Protein AF-A0A1D6J6I3-F1 (afdb_monomer_lite)

Sequence (99 aa):
MARVAGYAVGVAEVTAHISDLRNSLGRRGVKDEGLVVAAELGPEGLTVGNVIAGDHLSLAYDRTPEEILGIVYGTGNPAQHGGFFPQGADGRIARGLLA

pLDDT: mean 89.63, std 8.89, range [60.72, 97.75]

Organism: Zea mays (NCBI:txid4577)

Radius of gyration: 15.76 Å; chains: 1; bounding box: 36×29×40 Å

Secondary structure (DSSP, 8-state):
--B-TTSSSBHHHHHHHHHHHHHHHH-SS-----SB--GGGSGGGT-SB-SS-B-TT-PBPP--HHHHHHHHTTSS-TTS-BTTBTT---SHHHHHH--

Structure (mmCIF, N/CA/C/O backbone):
data_AF-A0A1D6J6I3-F1
#
_entry.id   AF-A0A1D6J6I3-F1
#
loop_
_atom_site.group_PDB
_atom_site.id
_atom_site.type_symbol
_atom_site.label_atom_id
_atom_site.label_alt_id
_atom_site.label_comp_id
_atom_site.label_asym_id
_atom_site.label_entity_id
_atom_site.label_seq_id
_atom_site.pdbx_PDB_ins_code
_atom_site.Cartn_x
_atom_site.Cartn_y
_atom_site.Cartn_z
_atom_site.occupancy
_atom_site.B_iso_or_equiv
_atom_site.auth_seq_id
_atom_site.auth_comp_id
_atom_site.auth_asym_id
_atom_site.auth_atom_id
_atom_site.pdbx_PDB_model_num
ATOM 1 N N . MET A 1 1 ? 6.648 -11.867 -20.788 1.00 71.19 1 MET A N 1
ATOM 2 C CA . MET A 1 1 ? 6.229 -11.368 -19.459 1.00 71.19 1 MET A CA 1
ATOM 3 C C . MET A 1 1 ? 5.308 -12.383 -18.802 1.00 71.19 1 MET A C 1
ATOM 5 O O . MET A 1 1 ? 4.570 -13.048 -19.522 1.00 71.19 1 MET A O 1
ATOM 9 N N . ALA A 1 2 ? 5.378 -12.533 -17.477 1.00 91.25 2 ALA A N 1
ATOM 10 C CA . ALA A 1 2 ? 4.549 -13.486 -16.738 1.00 91.25 2 ALA A CA 1
ATOM 11 C C . ALA A 1 2 ? 3.059 -13.101 -16.795 1.00 91.25 2 ALA A C 1
ATOM 13 O O . ALA A 1 2 ? 2.713 -11.918 -16.737 1.00 91.25 2 ALA A O 1
ATOM 14 N N . ARG A 1 3 ? 2.183 -14.105 -16.898 1.00 94.19 3 ARG A N 1
ATOM 15 C CA . ARG A 1 3 ? 0.719 -13.960 -16.871 1.00 94.19 3 ARG A CA 1
ATOM 16 C C . ARG A 1 3 ? 0.149 -14.585 -15.605 1.00 94.19 3 ARG A C 1
ATOM 18 O O . ARG A 1 3 ? 0.748 -15.508 -15.055 1.00 94.19 3 ARG A O 1
ATOM 25 N N . VAL A 1 4 ? -1.012 -14.104 -15.174 1.00 93.94 4 VAL A N 1
ATOM 26 C CA . VAL A 1 4 ? -1.750 -14.727 -14.071 1.00 93.94 4 VAL A CA 1
ATOM 27 C C . VAL A 1 4 ? -2.417 -16.002 -14.591 1.00 93.94 4 VAL A C 1
ATOM 29 O O . VAL A 1 4 ? -3.150 -15.969 -15.579 1.00 93.94 4 VAL A O 1
ATOM 32 N N . ALA A 1 5 ? -2.143 -17.140 -13.952 1.00 94.44 5 ALA A N 1
ATOM 33 C CA . ALA A 1 5 ? -2.673 -18.433 -14.380 1.00 94.44 5 ALA A CA 1
ATOM 34 C C . ALA A 1 5 ? -4.211 -18.413 -14.423 1.00 94.44 5 ALA A C 1
ATOM 36 O O . ALA A 1 5 ? -4.857 -18.083 -13.433 1.00 94.44 5 ALA A O 1
ATOM 37 N N . GLY A 1 6 ? -4.789 -18.758 -15.577 1.00 94.50 6 GLY A N 1
ATOM 38 C CA . GLY A 1 6 ? -6.242 -18.760 -15.783 1.00 94.50 6 GLY A CA 1
ATOM 39 C C . GLY A 1 6 ? -6.861 -17.403 -16.137 1.00 94.50 6 GLY A C 1
ATOM 40 O O . GLY A 1 6 ? -8.070 -17.348 -16.340 1.00 94.50 6 GLY A O 1
ATOM 41 N N . TYR A 1 7 ? -6.07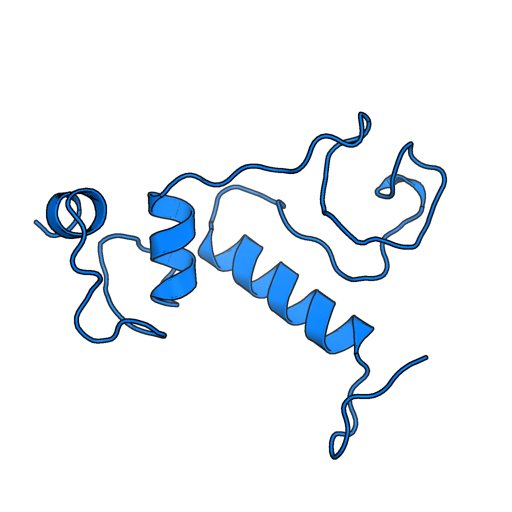0 -16.331 -16.268 1.00 93.00 7 TYR A N 1
ATO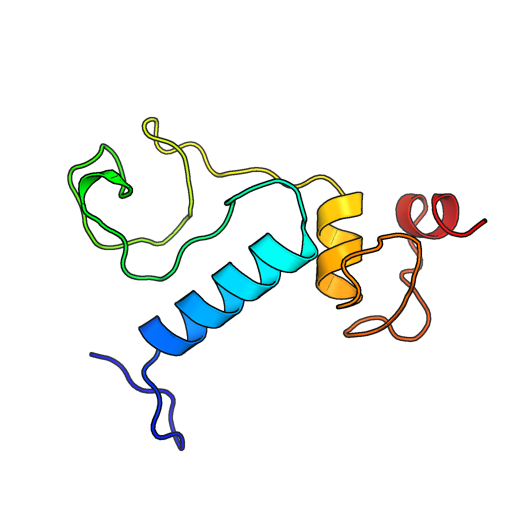M 42 C CA . TYR A 1 7 ? -6.568 -15.002 -16.629 1.00 93.00 7 TYR A CA 1
ATOM 43 C C . TYR A 1 7 ? -5.843 -14.420 -17.848 1.00 93.00 7 TYR A C 1
ATOM 45 O O . TYR A 1 7 ? -4.682 -14.718 -18.130 1.00 93.00 7 TYR A O 1
ATOM 53 N N . ALA A 1 8 ? -6.534 -13.537 -18.573 1.00 93.44 8 ALA A N 1
ATOM 54 C CA . ALA A 1 8 ? -5.990 -12.856 -19.748 1.00 93.44 8 ALA A CA 1
ATOM 55 C C . ALA A 1 8 ? -5.082 -11.652 -19.412 1.00 93.44 8 ALA A C 1
ATOM 57 O O . ALA A 1 8 ? -4.656 -10.963 -20.336 1.00 93.44 8 ALA A O 1
ATOM 58 N N . VAL A 1 9 ? -4.753 -11.436 -18.133 1.00 94.75 9 VAL A N 1
ATOM 59 C CA . VAL A 1 9 ? -3.995 -10.278 -17.621 1.00 94.75 9 VAL A CA 1
ATOM 60 C C . VAL A 1 9 ? -2.544 -10.625 -17.271 1.00 94.75 9 VAL A C 1
ATOM 62 O O . VAL A 1 9 ? -2.206 -11.768 -16.928 1.00 94.75 9 VAL A O 1
ATOM 65 N N . GLY A 1 10 ? -1.665 -9.628 -17.366 1.00 95.38 10 GLY A N 1
ATOM 66 C CA . GLY A 1 10 ? -0.259 -9.751 -16.977 1.00 95.38 10 GLY A CA 1
ATOM 67 C C . GLY A 1 10 ? -0.057 -9.677 -15.461 1.00 95.38 10 GLY A C 1
ATOM 68 O O . GLY A 1 10 ? -0.809 -9.009 -14.760 1.00 95.38 10 GLY A O 1
ATOM 69 N N . VAL A 1 11 ? 1.001 -10.306 -14.935 1.00 94.00 11 VAL A N 1
ATOM 70 C CA . VAL A 1 11 ? 1.360 -10.147 -13.509 1.00 94.00 11 VAL A CA 1
ATOM 71 C C . VAL A 1 11 ? 1.711 -8.687 -13.204 1.00 94.00 11 VAL A C 1
ATOM 73 O O . VAL A 1 11 ? 1.191 -8.127 -12.249 1.00 94.00 11 VAL A O 1
ATOM 76 N N . ALA A 1 12 ? 2.530 -8.050 -14.049 1.00 92.12 12 ALA A N 1
ATOM 77 C CA . ALA A 1 12 ? 2.920 -6.648 -13.872 1.00 92.12 12 ALA A CA 1
ATOM 78 C C . ALA A 1 12 ? 1.722 -5.683 -13.922 1.00 92.12 12 ALA A C 1
ATOM 80 O O . ALA A 1 12 ? 1.687 -4.719 -13.166 1.00 92.12 12 ALA A O 1
ATOM 81 N N . GLU A 1 13 ? 0.733 -5.978 -14.769 1.00 94.06 13 GLU A N 1
ATOM 82 C CA . GLU A 1 13 ? -0.516 -5.219 -14.892 1.00 94.06 13 GLU A CA 1
ATOM 83 C C . GLU A 1 13 ? -1.351 -5.313 -13.610 1.00 94.06 13 GLU A C 1
ATOM 85 O O . GLU A 1 13 ? -1.724 -4.295 -13.033 1.00 94.06 13 GLU A O 1
ATOM 90 N N . VAL A 1 14 ? -1.576 -6.529 -13.104 1.00 95.06 14 VAL A N 1
ATOM 91 C CA . VAL A 1 14 ? -2.314 -6.725 -11.849 1.00 95.06 14 VAL A CA 1
ATOM 92 C C . VAL A 1 14 ? -1.592 -6.067 -10.674 1.00 95.06 14 VAL A C 1
ATOM 94 O O . VAL A 1 14 ? -2.236 -5.416 -9.854 1.00 95.06 14 VAL A O 1
ATOM 97 N N . THR A 1 15 ? -0.263 -6.185 -10.593 1.00 94.38 15 THR A N 1
ATOM 98 C CA . THR A 1 15 ? 0.510 -5.514 -9.540 1.00 94.38 15 THR A CA 1
ATOM 99 C C . THR A 1 15 ? 0.379 -3.995 -9.627 1.00 94.38 15 THR A C 1
ATOM 101 O O . THR A 1 15 ? 0.153 -3.369 -8.598 1.00 94.38 15 THR A O 1
ATOM 104 N N . ALA A 1 16 ? 0.456 -3.408 -10.827 1.00 93.62 16 ALA A N 1
ATOM 105 C CA . ALA A 1 16 ? 0.274 -1.968 -11.011 1.00 93.62 16 ALA A CA 1
ATOM 106 C C . ALA A 1 16 ? -1.113 -1.507 -10.534 1.00 93.62 16 ALA A C 1
ATOM 108 O O . ALA A 1 16 ? -1.204 -0.580 -9.736 1.00 93.62 16 ALA A O 1
ATOM 109 N N . HIS A 1 17 ? -2.181 -2.219 -10.906 1.00 95.56 17 HIS A N 1
ATOM 110 C CA . HIS A 1 17 ? -3.536 -1.887 -10.454 1.00 95.56 17 HIS A CA 1
ATOM 111 C C . HIS A 1 17 ? -3.720 -1.983 -8.935 1.00 95.56 17 HIS A C 1
ATOM 113 O O . HIS A 1 17 ? -4.426 -1.163 -8.347 1.00 95.56 17 HIS A O 1
ATOM 119 N N . ILE A 1 18 ? -3.086 -2.960 -8.279 1.00 95.06 18 ILE A N 1
ATOM 120 C CA . ILE A 1 18 ? -3.107 -3.060 -6.813 1.00 95.06 18 ILE A CA 1
ATOM 121 C C . ILE A 1 18 ? -2.367 -1.873 -6.183 1.00 95.06 18 ILE A C 1
ATOM 123 O O . ILE A 1 18 ? -2.866 -1.298 -5.214 1.00 95.06 18 ILE A O 1
ATOM 127 N N . SER A 1 19 ? -1.209 -1.492 -6.728 1.00 94.81 19 SER A N 1
ATOM 128 C CA . SER A 1 19 ? -0.439 -0.333 -6.265 1.00 94.81 19 SER A CA 1
ATOM 129 C C . SER A 1 19 ? -1.230 0.970 -6.425 1.00 94.81 19 SER A C 1
ATOM 131 O O . SER A 1 19 ? -1.357 1.730 -5.465 1.00 94.81 19 SER A O 1
ATOM 133 N N . ASP A 1 20 ? -1.869 1.187 -7.577 1.00 95.94 20 ASP A N 1
ATOM 134 C CA . ASP A 1 20 ? -2.730 2.350 -7.829 1.00 95.94 20 ASP A CA 1
ATOM 135 C C . ASP A 1 20 ? -3.909 2.415 -6.853 1.00 95.94 20 ASP A C 1
ATOM 137 O O . ASP A 1 20 ? -4.195 3.467 -6.270 1.00 95.94 20 ASP A O 1
ATOM 141 N N . LEU A 1 21 ? -4.573 1.278 -6.621 1.00 97.31 21 LEU A N 1
ATOM 142 C CA . LEU A 1 21 ? -5.669 1.185 -5.662 1.00 97.31 21 LEU A CA 1
ATOM 143 C C . LEU A 1 21 ? -5.196 1.538 -4.246 1.00 97.31 21 LEU A C 1
ATOM 145 O O . LEU A 1 21 ? -5.858 2.304 -3.544 1.00 97.31 21 LEU A O 1
ATOM 149 N N . ARG A 1 22 ? -4.041 1.016 -3.824 1.00 97.00 22 ARG A N 1
ATOM 150 C CA . ARG A 1 22 ? -3.486 1.255 -2.487 1.00 97.00 22 ARG A CA 1
ATOM 151 C C . ARG A 1 22 ? -3.056 2.713 -2.293 1.00 97.00 22 ARG A C 1
ATOM 153 O O . ARG A 1 22 ? -3.303 3.277 -1.226 1.00 97.00 22 ARG A O 1
ATOM 160 N N . ASN A 1 23 ? -2.501 3.349 -3.322 1.00 96.50 23 ASN A N 1
ATOM 161 C CA . ASN A 1 23 ? -2.204 4.783 -3.324 1.00 96.50 23 ASN A CA 1
ATOM 162 C C . ASN A 1 23 ? -3.488 5.628 -3.230 1.00 96.50 23 ASN A C 1
ATOM 164 O O . ASN A 1 23 ? -3.572 6.549 -2.415 1.00 96.50 23 ASN A O 1
ATOM 168 N N . SER A 1 24 ? -4.521 5.270 -4.000 1.00 97.38 24 SER A N 1
ATOM 169 C CA . SER A 1 24 ? -5.822 5.951 -3.986 1.00 97.38 24 SER A CA 1
ATOM 170 C C . SER A 1 24 ? -6.504 5.880 -2.614 1.00 97.38 24 SER A C 1
ATOM 172 O O . SER A 1 24 ? -6.924 6.902 -2.068 1.00 97.38 24 SER A O 1
ATOM 174 N N . LEU A 1 25 ? -6.546 4.689 -2.010 1.00 97.69 25 LEU A N 1
ATOM 175 C CA . LEU A 1 25 ? -7.146 4.472 -0.691 1.00 97.69 25 LEU A CA 1
ATOM 176 C C . LEU A 1 25 ? -6.302 5.057 0.450 1.00 97.69 25 LEU A C 1
ATOM 178 O O . LEU A 1 25 ? -6.859 5.502 1.448 1.00 97.69 25 LEU A O 1
ATOM 182 N N . GLY A 1 26 ? -4.974 5.100 0.311 1.00 94.62 26 GLY A N 1
ATOM 183 C CA . GLY A 1 26 ? -4.088 5.736 1.291 1.00 94.62 26 GLY A CA 1
ATOM 184 C C . GLY A 1 26 ? -4.199 7.267 1.317 1.00 94.62 26 GLY A C 1
ATOM 185 O O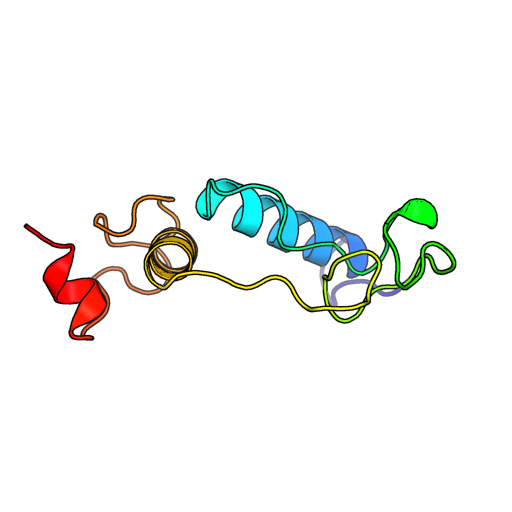 . GLY A 1 26 ? -3.932 7.880 2.347 1.00 94.62 26 GLY A O 1
ATOM 186 N N . ARG A 1 27 ? -4.618 7.898 0.205 1.00 92.50 27 ARG A N 1
ATOM 187 C CA . ARG A 1 27 ? -4.878 9.353 0.068 1.00 92.50 27 ARG A CA 1
ATOM 188 C C . ARG A 1 27 ? -3.699 10.266 0.447 1.00 92.50 27 ARG A C 1
ATOM 190 O O . ARG A 1 27 ? -3.896 11.442 0.753 1.00 92.50 27 ARG A O 1
ATOM 197 N N . ARG A 1 28 ? -2.474 9.738 0.436 1.00 91.62 28 ARG A N 1
ATOM 198 C CA . ARG A 1 28 ? -1.248 10.384 0.950 1.00 91.62 28 ARG A CA 1
ATOM 199 C C . ARG A 1 28 ? -0.091 10.306 -0.052 1.00 91.62 28 ARG A C 1
ATOM 201 O O . ARG A 1 28 ? 1.071 10.220 0.331 1.00 91.62 28 ARG A O 1
ATOM 208 N N . GLY A 1 29 ? -0.432 10.375 -1.338 1.00 89.94 29 GLY A N 1
ATOM 209 C CA . GLY A 1 29 ? 0.519 10.334 -2.447 1.00 89.94 29 GLY A CA 1
ATOM 210 C C . GLY A 1 29 ? 0.810 8.921 -2.950 1.00 89.94 29 GLY A C 1
ATOM 211 O O . GLY A 1 29 ? 0.082 7.975 -2.649 1.00 89.94 29 GLY A O 1
ATOM 212 N N . VAL A 1 30 ? 1.868 8.811 -3.754 1.00 89.69 30 VAL A N 1
ATOM 213 C CA . VAL A 1 30 ? 2.354 7.549 -4.321 1.00 89.69 30 VAL A CA 1
ATOM 214 C C . VAL A 1 30 ? 3.367 6.952 -3.354 1.00 89.69 30 VAL A C 1
ATOM 216 O O . VAL A 1 30 ? 4.387 7.567 -3.065 1.00 89.69 30 VAL A O 1
ATOM 219 N N . LYS A 1 31 ? 3.049 5.774 -2.826 1.00 91.44 31 LYS A N 1
ATOM 220 C CA . LYS A 1 31 ? 3.893 5.003 -1.900 1.00 91.44 31 LYS A CA 1
ATOM 221 C C . LYS A 1 31 ? 4.046 3.547 -2.338 1.00 91.44 31 LYS A C 1
ATOM 223 O O . LYS A 1 31 ? 4.701 2.760 -1.665 1.00 91.44 31 LYS A O 1
ATOM 228 N N . ASP A 1 32 ? 3.408 3.192 -3.449 1.00 91.12 32 ASP A N 1
ATOM 229 C CA . ASP A 1 32 ? 3.506 1.898 -4.103 1.00 91.12 32 ASP A CA 1
ATOM 230 C C . ASP A 1 32 ? 3.660 2.061 -5.586 1.00 91.12 32 ASP A C 1
ATOM 232 O O . ASP A 1 32 ? 3.098 2.971 -6.194 1.00 91.12 32 ASP A O 1
ATOM 236 N N . GLU A 1 33 ? 4.326 1.079 -6.156 1.00 89.25 33 GLU A N 1
ATOM 237 C CA . GLU A 1 33 ? 4.667 1.041 -7.557 1.00 89.25 33 GLU A CA 1
ATOM 238 C C . GLU A 1 33 ? 4.423 -0.371 -8.088 1.00 89.25 33 GLU A C 1
ATOM 240 O O . GLU A 1 33 ? 4.330 -1.341 -7.327 1.00 89.25 33 GLU A O 1
ATOM 245 N N . GLY A 1 34 ? 4.251 -0.492 -9.401 1.00 89.19 34 GLY A N 1
ATOM 246 C CA . GLY A 1 34 ? 4.186 -1.791 -10.061 1.00 89.19 34 GLY A CA 1
ATOM 247 C C . GLY A 1 34 ? 5.555 -2.480 -10.099 1.00 89.19 34 GLY A C 1
ATOM 248 O O . GLY A 1 34 ? 6.570 -1.915 -9.705 1.00 89.19 34 GLY A O 1
ATOM 249 N N . LEU A 1 35 ? 5.603 -3.694 -10.657 1.00 89.62 35 LEU A N 1
ATOM 250 C CA . LEU A 1 35 ? 6.871 -4.412 -10.890 1.00 89.62 35 LEU A CA 1
ATOM 251 C C . LEU A 1 35 ? 7.781 -3.720 -11.912 1.00 89.62 35 LEU A C 1
ATOM 253 O O . LEU A 1 35 ? 8.970 -4.027 -11.992 1.00 89.62 35 LEU A O 1
ATOM 257 N N . VAL A 1 36 ? 7.197 -2.851 -12.737 1.00 86.12 36 VAL A N 1
ATOM 258 C CA . VAL A 1 36 ? 7.885 -2.096 -13.777 1.00 86.12 36 VAL A CA 1
ATOM 259 C C . VAL A 1 36 ? 7.569 -0.624 -13.576 1.00 86.12 36 VAL A C 1
ATOM 261 O O . VAL A 1 36 ? 6.397 -0.253 -13.505 1.00 86.12 36 VAL A O 1
ATOM 264 N N . VAL A 1 37 ? 8.611 0.193 -13.501 1.00 80.94 37 VAL A N 1
ATOM 265 C CA . VAL A 1 37 ? 8.540 1.648 -13.343 1.00 80.94 37 VAL A CA 1
ATOM 266 C C . VAL A 1 37 ? 9.366 2.330 -14.432 1.00 80.94 37 VAL A C 1
ATOM 268 O O . VAL A 1 37 ? 10.187 1.692 -15.099 1.00 80.94 37 VAL A O 1
ATOM 271 N N . ALA A 1 38 ? 9.142 3.629 -14.643 1.00 77.94 38 ALA A N 1
ATOM 272 C CA . ALA A 1 38 ? 10.054 4.426 -15.459 1.00 77.94 38 ALA A CA 1
ATOM 273 C C . ALA A 1 38 ? 11.458 4.382 -14.835 1.00 77.94 38 ALA A C 1
ATOM 275 O O . ALA A 1 38 ? 11.578 4.381 -13.614 1.00 77.94 38 ALA A O 1
ATOM 276 N N . ALA A 1 39 ? 12.513 4.341 -15.655 1.00 76.19 39 ALA A N 1
ATOM 277 C CA . ALA A 1 39 ? 13.883 4.181 -15.155 1.00 76.19 39 ALA A CA 1
ATOM 278 C C . ALA A 1 39 ? 14.261 5.261 -14.125 1.00 76.19 39 ALA A C 1
ATOM 280 O O . ALA A 1 39 ? 14.869 4.949 -13.109 1.00 76.19 39 ALA A O 1
ATOM 281 N N . GLU A 1 40 ? 13.812 6.498 -14.349 1.00 73.94 40 GLU A N 1
ATOM 282 C CA . GLU A 1 40 ? 13.964 7.643 -13.439 1.00 73.94 40 GLU A CA 1
ATOM 283 C C . GLU A 1 40 ? 13.293 7.483 -12.064 1.00 73.94 40 GLU A C 1
ATOM 285 O O . GLU A 1 40 ? 13.679 8.164 -11.115 1.00 73.94 40 GLU A O 1
ATOM 290 N N . LEU A 1 41 ? 12.304 6.592 -11.955 1.00 70.44 41 LEU A N 1
ATOM 291 C CA . LEU A 1 41 ? 11.591 6.269 -10.717 1.00 70.44 41 LEU A CA 1
ATOM 292 C C . LEU A 1 41 ? 12.088 4.973 -10.070 1.00 70.44 41 LEU A C 1
ATOM 294 O O . LEU A 1 41 ? 11.728 4.679 -8.939 1.00 70.44 41 LEU A O 1
ATOM 298 N N . GLY A 1 42 ? 12.894 4.176 -10.772 1.00 68.81 42 GLY A N 1
ATOM 299 C CA . GLY A 1 42 ? 13.456 2.968 -10.185 1.00 68.81 42 GLY A CA 1
ATOM 300 C C . GLY A 1 42 ? 14.640 3.246 -9.262 1.00 68.81 42 GLY A C 1
ATOM 301 O O . GLY A 1 42 ? 15.099 4.387 -9.151 1.00 68.81 42 GLY A O 1
ATOM 302 N N . PRO A 1 43 ? 15.183 2.193 -8.623 1.00 66.25 43 PRO A N 1
ATOM 303 C CA . 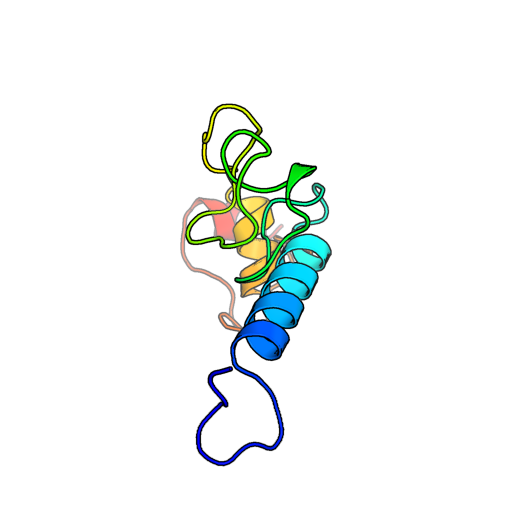PRO A 1 43 ? 16.317 2.315 -7.717 1.00 66.25 43 PRO A CA 1
ATOM 304 C C . PRO A 1 43 ? 17.470 3.081 -8.370 1.00 66.25 43 PRO A C 1
ATOM 306 O O . PRO A 1 43 ? 17.902 2.746 -9.481 1.00 66.25 43 PRO A O 1
ATOM 309 N N . GLU A 1 44 ? 17.908 4.138 -7.685 1.00 69.44 44 GLU A N 1
ATOM 310 C CA . GLU A 1 44 ? 18.975 5.059 -8.106 1.00 69.44 44 GLU A CA 1
ATOM 311 C C . GLU A 1 44 ? 18.714 5.797 -9.439 1.00 69.44 44 GLU A C 1
ATOM 313 O O . GLU A 1 44 ? 19.605 6.461 -9.963 1.00 69.44 44 GLU A O 1
ATOM 318 N N . GLY A 1 45 ? 17.503 5.715 -10.005 1.00 71.25 45 GLY A N 1
ATOM 319 C CA . GLY A 1 45 ? 17.174 6.277 -11.320 1.00 71.25 45 GLY A CA 1
ATOM 320 C C . GLY A 1 45 ? 17.772 5.495 -12.500 1.00 71.25 45 GLY A C 1
ATOM 321 O O . GLY A 1 45 ? 17.874 6.023 -13.609 1.00 71.25 45 GLY A O 1
ATOM 322 N N . LEU A 1 46 ? 18.217 4.255 -12.263 1.00 71.88 46 LEU A N 1
ATOM 323 C CA . LEU A 1 46 ? 19.005 3.465 -13.218 1.00 71.88 46 LEU A CA 1
ATOM 324 C C . LEU A 1 46 ? 18.303 2.191 -13.699 1.00 71.88 46 LEU A C 1
ATOM 326 O O . LEU A 1 46 ? 18.776 1.544 -14.637 1.00 71.88 46 LEU A O 1
ATOM 330 N N . THR A 1 47 ? 17.184 1.811 -13.079 1.00 74.06 47 THR A N 1
ATOM 331 C CA . THR A 1 47 ? 16.576 0.488 -13.279 1.00 74.06 47 THR A CA 1
ATOM 332 C C . THR A 1 47 ? 15.078 0.595 -13.531 1.00 74.06 47 THR A C 1
ATOM 334 O O . THR A 1 47 ? 14.409 1.438 -12.961 1.00 74.06 47 THR A O 1
ATOM 337 N N . VAL A 1 48 ? 14.524 -0.281 -14.370 1.00 79.31 48 VAL A N 1
ATOM 338 C CA . VAL A 1 48 ? 13.073 -0.317 -14.661 1.00 79.31 48 VAL A CA 1
ATOM 339 C C . VAL A 1 48 ? 12.310 -1.351 -13.832 1.00 79.31 48 VAL A C 1
ATOM 341 O O . VAL A 1 48 ? 11.085 -1.356 -13.834 1.00 79.31 48 VAL A O 1
ATOM 344 N N . GLY A 1 49 ? 13.018 -2.269 -13.169 1.00 78.81 49 GLY A N 1
ATOM 345 C CA . GLY A 1 49 ? 12.425 -3.329 -12.357 1.00 78.81 49 GLY A CA 1
ATOM 346 C C . GLY A 1 49 ? 12.338 -2.919 -10.894 1.00 78.81 49 GLY A C 1
ATOM 347 O O . GLY A 1 49 ? 13.296 -2.363 -10.360 1.00 78.81 49 GLY A O 1
ATOM 348 N N . ASN A 1 50 ? 11.215 -3.237 -10.255 1.00 78.81 50 ASN A N 1
ATOM 349 C CA . ASN A 1 50 ? 10.975 -2.898 -8.862 1.00 78.81 50 ASN A CA 1
ATOM 350 C C . ASN A 1 50 ? 10.572 -4.121 -8.028 1.00 78.81 50 ASN A C 1
ATOM 352 O O . ASN A 1 50 ? 9.822 -4.989 -8.481 1.00 78.81 50 ASN A O 1
ATOM 356 N N . VAL A 1 51 ? 11.071 -4.169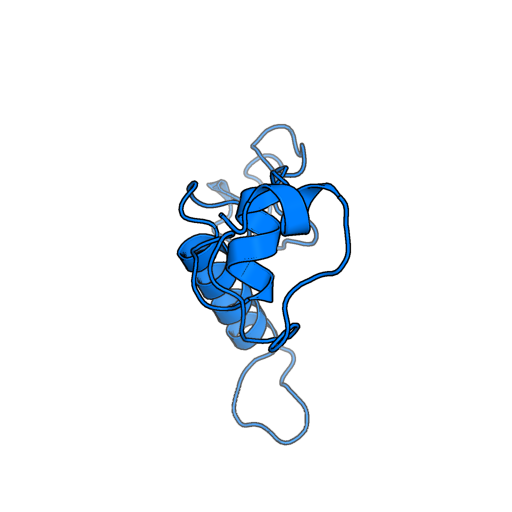 -6.796 1.00 79.88 51 VAL A N 1
ATOM 357 C CA . VAL A 1 51 ? 10.696 -5.165 -5.778 1.00 79.88 51 VAL A CA 1
ATOM 358 C C . VAL A 1 51 ? 10.115 -4.470 -4.547 1.00 79.88 51 VAL A C 1
ATOM 360 O O . VAL A 1 51 ? 9.164 -4.976 -3.954 1.00 79.88 51 VAL A O 1
ATOM 363 N N . ILE A 1 52 ? 10.661 -3.309 -4.178 1.00 82.06 52 ILE A N 1
ATOM 364 C CA . ILE A 1 52 ? 10.234 -2.496 -3.039 1.00 82.06 52 ILE A CA 1
ATOM 365 C C . ILE A 1 52 ? 10.161 -1.047 -3.514 1.00 82.06 52 ILE A C 1
ATOM 367 O O . ILE A 1 52 ? 11.184 -0.481 -3.885 1.00 82.06 52 ILE A O 1
ATOM 371 N N . ALA A 1 53 ? 8.968 -0.453 -3.449 1.00 84.00 53 ALA A N 1
ATOM 372 C CA . ALA A 1 53 ? 8.785 0.963 -3.742 1.00 84.00 53 ALA A CA 1
ATOM 373 C C . ALA A 1 53 ? 9.526 1.822 -2.711 1.00 84.00 53 ALA A C 1
ATOM 375 O O . ALA A 1 53 ? 9.355 1.639 -1.500 1.00 84.00 53 ALA A O 1
ATOM 376 N N . GLY A 1 54 ? 10.332 2.759 -3.196 1.00 83.56 54 GLY A N 1
ATOM 377 C CA . GLY A 1 54 ? 11.165 3.611 -2.364 1.00 83.56 54 GLY A CA 1
ATOM 378 C C . GLY A 1 54 ? 11.642 4.849 -3.106 1.00 83.56 54 GLY A C 1
ATOM 379 O O . GLY A 1 54 ? 11.444 4.982 -4.309 1.00 83.56 54 GLY A O 1
ATOM 380 N N . ASP A 1 55 ? 12.241 5.776 -2.369 1.00 80.94 55 ASP A N 1
ATOM 381 C CA . ASP A 1 55 ? 12.742 7.025 -2.933 1.00 80.94 55 ASP A CA 1
ATOM 382 C C . ASP A 1 55 ? 14.064 6.849 -3.708 1.00 80.94 55 ASP A C 1
ATOM 384 O O . ASP A 1 55 ? 14.617 5.755 -3.837 1.00 80.94 55 ASP A O 1
ATOM 388 N N . HIS A 1 56 ? 14.618 7.957 -4.207 1.00 76.81 56 HIS A N 1
ATOM 389 C CA . HIS A 1 56 ? 15.887 7.963 -4.944 1.00 76.81 56 HIS A CA 1
ATOM 390 C C . HIS A 1 56 ? 17.096 7.472 -4.124 1.00 76.81 56 HIS A C 1
ATOM 392 O O . HIS A 1 56 ? 18.140 7.179 -4.705 1.00 76.81 56 HIS A O 1
ATOM 398 N N . LEU A 1 57 ? 16.974 7.374 -2.795 1.00 80.38 57 LEU A N 1
ATOM 399 C CA . LEU A 1 57 ? 17.983 6.805 -1.898 1.00 80.38 57 LEU A CA 1
ATOM 400 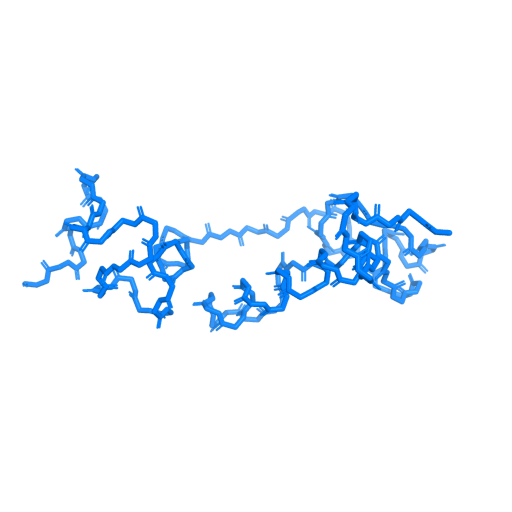C C . LEU A 1 57 ? 17.721 5.319 -1.602 1.00 80.38 57 LEU A C 1
ATOM 402 O O . LEU A 1 57 ? 18.402 4.732 -0.761 1.00 80.38 57 LEU A O 1
ATOM 406 N N . SER A 1 58 ? 16.757 4.701 -2.290 1.00 77.19 58 SER A N 1
ATOM 407 C CA . SER A 1 58 ? 16.285 3.333 -2.060 1.00 77.19 58 SER A CA 1
ATOM 408 C C . SER A 1 58 ? 15.707 3.108 -0.656 1.00 77.19 58 SER A C 1
ATOM 410 O O . SER A 1 58 ? 15.735 1.987 -0.139 1.00 77.19 58 SER A O 1
ATOM 412 N N . LEU A 1 59 ? 15.165 4.156 -0.022 1.00 84.50 59 LEU A N 1
ATOM 413 C CA . LEU A 1 59 ? 14.434 4.029 1.237 1.00 84.50 59 LEU A CA 1
ATOM 414 C C . LEU A 1 59 ? 12.963 3.731 0.962 1.00 84.50 59 LEU A C 1
ATOM 416 O O . LEU A 1 59 ? 12.285 4.481 0.263 1.00 84.50 59 LEU A O 1
ATOM 420 N N . ALA A 1 60 ? 12.466 2.634 1.534 1.00 87.25 60 ALA A N 1
ATOM 421 C CA . ALA A 1 60 ? 11.088 2.203 1.341 1.00 87.25 60 ALA A CA 1
ATOM 422 C C . ALA A 1 60 ? 10.087 3.223 1.904 1.00 87.25 60 ALA A C 1
ATOM 424 O O . ALA A 1 60 ? 10.258 3.719 3.022 1.00 87.25 60 ALA A O 1
ATOM 425 N N . TYR A 1 61 ? 9.011 3.483 1.159 1.00 89.81 61 TYR A N 1
ATOM 426 C CA . TYR A 1 61 ? 7.947 4.368 1.626 1.00 89.81 61 TYR A CA 1
ATOM 427 C C . TYR A 1 61 ? 7.197 3.767 2.819 1.00 89.81 61 TYR A C 1
ATOM 429 O O . TYR A 1 61 ? 6.786 2.604 2.811 1.00 89.81 61 TYR A O 1
ATOM 437 N N . ASP A 1 62 ? 6.978 4.584 3.846 1.00 92.62 62 ASP A N 1
ATOM 438 C CA . ASP A 1 62 ? 6.241 4.194 5.040 1.00 92.62 62 ASP A CA 1
ATOM 439 C C . ASP A 1 62 ? 4.728 4.385 4.870 1.00 92.62 62 ASP A C 1
ATOM 441 O O . ASP A 1 62 ? 4.242 5.054 3.956 1.00 92.62 62 ASP A O 1
ATOM 445 N N . ARG A 1 63 ? 3.945 3.812 5.783 1.00 94.94 63 ARG A N 1
ATOM 446 C CA . ARG A 1 63 ? 2.512 4.095 5.906 1.00 94.94 63 ARG A CA 1
ATOM 447 C C . ARG A 1 63 ? 2.129 4.248 7.357 1.00 94.94 63 ARG A C 1
ATOM 449 O O . ARG A 1 63 ? 2.531 3.438 8.192 1.00 94.94 63 ARG A O 1
ATOM 456 N N . THR A 1 64 ? 1.295 5.241 7.641 1.00 96.12 64 THR A N 1
ATOM 457 C CA . THR A 1 64 ? 0.691 5.354 8.963 1.00 96.12 64 THR A CA 1
ATOM 458 C C . THR A 1 64 ? -0.403 4.300 9.149 1.00 96.12 64 THR A C 1
ATOM 460 O O . THR A 1 64 ? -0.968 3.797 8.170 1.00 96.12 64 THR A O 1
ATOM 463 N N . PRO A 1 65 ? -0.745 3.954 10.401 1.00 96.25 65 PRO A N 1
ATOM 464 C CA . PRO A 1 65 ? -1.849 3.044 10.681 1.00 96.25 65 PRO A CA 1
ATOM 465 C C . PRO A 1 65 ? -3.175 3.459 10.026 1.00 96.25 65 PRO A C 1
ATOM 467 O O . PRO A 1 65 ? -3.916 2.599 9.567 1.00 96.25 65 PRO A O 1
ATOM 470 N N . GLU A 1 66 ? -3.465 4.756 9.930 1.00 95.62 66 GLU A N 1
ATOM 471 C CA . GLU A 1 66 ? -4.668 5.292 9.286 1.00 95.62 66 GLU A CA 1
ATOM 472 C C . GLU A 1 66 ? -4.683 5.021 7.779 1.00 95.62 66 GLU A C 1
ATOM 474 O O . GLU A 1 66 ? -5.708 4.609 7.237 1.00 95.62 66 GLU A O 1
ATOM 479 N N . GLU A 1 67 ? -3.546 5.200 7.099 1.00 97.31 67 GLU A N 1
ATOM 480 C CA . GLU A 1 67 ? -3.421 4.846 5.681 1.00 97.31 67 GLU A CA 1
ATOM 481 C C . GLU A 1 67 ? -3.700 3.352 5.493 1.00 97.31 67 GLU A C 1
ATOM 483 O O . GLU A 1 67 ? -4.511 2.970 4.648 1.00 97.31 67 GLU A O 1
ATOM 488 N N . ILE A 1 68 ? -3.080 2.507 6.326 1.00 96.75 68 ILE A N 1
ATOM 489 C CA . ILE A 1 68 ? -3.282 1.055 6.291 1.00 96.75 68 ILE A CA 1
ATOM 490 C C . ILE A 1 68 ? -4.750 0.700 6.526 1.00 96.75 68 ILE A C 1
ATOM 492 O O . ILE A 1 68 ? -5.291 -0.096 5.764 1.00 96.75 68 ILE A O 1
ATOM 496 N N . LEU A 1 69 ? -5.411 1.298 7.520 1.00 97.19 69 LEU A N 1
ATOM 497 C CA . LEU A 1 69 ? -6.825 1.051 7.811 1.00 97.19 69 LEU A CA 1
ATOM 498 C C . LEU A 1 69 ? -7.728 1.456 6.642 1.00 97.19 69 LEU A C 1
ATOM 500 O O . LEU A 1 69 ? -8.555 0.652 6.222 1.00 97.19 69 LEU A O 1
ATOM 504 N N . GLY A 1 70 ? -7.521 2.635 6.048 1.00 97.06 70 GLY A N 1
ATOM 505 C CA . GLY A 1 70 ? -8.264 3.061 4.858 1.00 97.06 70 GLY A CA 1
ATOM 506 C C . GLY A 1 70 ? -8.111 2.093 3.676 1.00 97.06 70 GLY A C 1
ATOM 507 O O . GLY A 1 70 ? -9.091 1.816 2.978 1.00 97.06 70 GLY A O 1
ATOM 508 N N . ILE A 1 71 ? -6.910 1.532 3.489 1.00 97.75 71 ILE A N 1
ATOM 509 C CA . ILE A 1 71 ? -6.607 0.524 2.462 1.00 97.75 71 ILE A CA 1
ATOM 510 C C . ILE A 1 71 ? -7.309 -0.803 2.762 1.00 97.75 71 ILE A C 1
ATOM 512 O O . ILE A 1 71 ? -8.030 -1.317 1.910 1.00 97.75 71 ILE A O 1
ATOM 516 N N . VAL A 1 72 ? -7.115 -1.378 3.954 1.00 97.00 72 VAL A N 1
ATOM 517 C CA . VAL A 1 72 ? -7.649 -2.717 4.267 1.00 97.00 72 VAL A CA 1
ATOM 518 C C . VAL A 1 72 ? -9.165 -2.718 4.462 1.00 97.00 72 VAL A C 1
ATOM 520 O O . VAL A 1 72 ? -9.809 -3.744 4.244 1.00 97.00 72 VAL A O 1
ATOM 523 N N . TYR A 1 73 ? -9.754 -1.575 4.820 1.00 97.38 73 TYR A N 1
ATOM 524 C CA . TYR A 1 73 ? -11.204 -1.389 4.817 1.00 97.38 73 TYR A CA 1
ATOM 525 C C . TYR A 1 73 ? -11.767 -1.149 3.414 1.00 97.38 73 TYR A C 1
ATOM 527 O O . TYR A 1 73 ? -12.969 -1.297 3.209 1.00 97.38 73 TYR A O 1
ATOM 535 N N . GLY A 1 74 ? -10.925 -0.812 2.433 1.00 97.31 74 GLY A N 1
ATOM 536 C CA . GLY A 1 74 ? -11.354 -0.551 1.058 1.00 97.31 74 GLY A CA 1
ATOM 537 C C . GLY A 1 74 ? -12.162 0.738 0.889 1.00 97.31 74 GLY A C 1
ATOM 538 O O . GLY A 1 74 ? -12.765 0.944 -0.160 1.00 97.31 74 GLY A O 1
ATOM 539 N N . THR A 1 75 ? -12.205 1.598 1.908 1.00 96.25 75 THR A N 1
ATOM 540 C CA . THR A 1 75 ? -13.027 2.820 1.930 1.00 96.25 75 THR A CA 1
ATOM 541 C C . THR A 1 75 ? -12.198 4.088 1.747 1.00 96.25 75 THR A C 1
ATOM 543 O O . THR A 1 75 ? -12.737 5.145 1.425 1.00 96.25 75 THR A O 1
ATOM 546 N N . GLY A 1 76 ? -10.887 4.008 1.993 1.00 96.44 76 GLY A N 1
ATOM 547 C CA . GLY A 1 76 ? -10.010 5.171 2.097 1.00 96.44 76 GLY A CA 1
ATOM 548 C C . GLY A 1 76 ? -10.297 6.055 3.316 1.00 96.44 76 GLY A C 1
ATOM 549 O O . GLY A 1 76 ? -9.720 7.134 3.439 1.00 96.44 76 GLY A O 1
ATOM 550 N N . ASN A 1 77 ? -11.179 5.608 4.217 1.00 96.00 77 ASN A N 1
ATOM 551 C CA . ASN A 1 77 ? -11.481 6.257 5.481 1.00 96.00 77 ASN A CA 1
ATOM 552 C C . ASN A 1 77 ? -11.169 5.284 6.632 1.00 96.00 77 ASN A C 1
ATOM 554 O O . ASN A 1 77 ? -11.868 4.281 6.789 1.00 96.00 77 ASN A O 1
ATOM 558 N N . PRO A 1 78 ? -10.162 5.571 7.473 1.00 95.75 78 PRO A N 1
ATOM 559 C CA . PRO A 1 78 ? -9.774 4.680 8.564 1.00 95.75 78 PRO A CA 1
ATOM 560 C C . PRO A 1 78 ? -10.849 4.505 9.649 1.00 95.75 78 PRO A C 1
ATOM 562 O O . PRO A 1 78 ? -10.742 3.581 10.447 1.00 95.75 78 PRO A O 1
ATOM 565 N N . ALA A 1 79 ? -11.872 5.363 9.685 1.00 95.75 79 ALA A N 1
ATOM 566 C CA . ALA A 1 79 ? -13.002 5.271 10.610 1.00 95.75 79 ALA A CA 1
ATOM 567 C C . ALA A 1 79 ? -14.211 4.512 10.027 1.00 95.75 79 ALA A C 1
ATOM 569 O O . ALA A 1 79 ? -15.229 4.363 10.696 1.00 95.75 79 ALA A O 1
ATOM 570 N N . GLN A 1 80 ? -14.137 4.046 8.776 1.00 96.69 80 GLN A N 1
ATOM 571 C CA . GLN A 1 80 ? -15.228 3.330 8.118 1.00 96.69 80 GLN A CA 1
ATOM 572 C C . GLN A 1 80 ? -14.773 1.923 7.742 1.00 96.69 80 GLN A C 1
ATOM 574 O O . GLN A 1 80 ? -14.057 1.740 6.757 1.00 96.69 80 GLN A O 1
ATOM 579 N N . HIS A 1 81 ? -15.207 0.938 8.529 1.00 95.62 81 HIS A N 1
ATOM 580 C CA . HIS A 1 81 ? -14.886 -0.469 8.312 1.00 95.62 81 HIS A CA 1
ATOM 581 C C . HIS A 1 81 ? -15.545 -1.044 7.046 1.00 95.62 81 HIS A C 1
ATOM 583 O O . HIS A 1 81 ? -16.555 -0.540 6.553 1.00 95.62 81 HIS A O 1
ATOM 589 N N . GLY A 1 82 ? -14.959 -2.117 6.514 1.00 95.88 82 GLY A N 1
ATOM 590 C CA . GLY A 1 82 ? -15.326 -2.699 5.225 1.00 95.88 82 GLY A CA 1
ATOM 591 C C . GLY A 1 82 ? -14.260 -3.670 4.719 1.00 95.88 82 GLY A C 1
ATOM 592 O O . GLY A 1 82 ? -13.380 -4.081 5.475 1.00 95.88 82 GLY A O 1
ATOM 593 N N . GLY A 1 83 ? -14.321 -4.023 3.434 1.00 96.12 83 GLY A N 1
ATOM 594 C CA . GLY A 1 83 ? -13.249 -4.750 2.749 1.00 96.12 83 GLY A CA 1
ATOM 595 C C . GLY A 1 83 ? -12.833 -6.037 3.465 1.00 96.12 83 GLY A C 1
ATOM 596 O O . GLY A 1 83 ? -13.661 -6.907 3.727 1.00 96.12 83 GLY A O 1
ATOM 597 N N . PHE A 1 84 ? -11.545 -6.144 3.800 1.00 96.56 84 PHE A N 1
ATOM 598 C CA . PHE A 1 84 ? -10.990 -7.306 4.502 1.00 96.56 84 PHE A CA 1
ATOM 599 C C . PHE A 1 84 ? -11.461 -7.424 5.957 1.00 96.56 84 PHE A C 1
ATOM 601 O O . PHE A 1 84 ? -11.429 -8.513 6.527 1.00 96.56 84 PHE A O 1
ATOM 608 N N . PHE A 1 85 ? -11.913 -6.322 6.556 1.00 96.12 85 PHE A N 1
ATOM 609 C CA . PHE A 1 85 ? -12.380 -6.250 7.938 1.00 96.12 85 PHE A CA 1
ATOM 610 C C . PHE A 1 85 ? -13.790 -5.648 7.977 1.00 96.12 85 PHE A C 1
ATOM 612 O O . PHE A 1 85 ? -13.976 -4.516 8.434 1.00 96.12 85 PHE A O 1
ATOM 619 N N . PRO A 1 86 ? -14.814 -6.386 7.514 1.00 96.19 86 PRO A N 1
ATOM 620 C CA . PRO A 1 86 ? -16.174 -5.863 7.403 1.00 96.19 86 PRO A CA 1
ATOM 621 C C . PRO A 1 86 ? -16.783 -5.459 8.752 1.00 96.19 86 PRO A C 1
ATOM 623 O O . PRO A 1 86 ? -17.699 -4.644 8.769 1.00 96.19 86 PRO A O 1
ATOM 626 N N . GLN A 1 87 ? -16.266 -5.990 9.866 1.00 95.31 87 GLN A N 1
ATOM 627 C CA . GLN A 1 87 ? -16.679 -5.665 11.240 1.00 95.31 87 GLN A CA 1
ATOM 628 C C . GLN A 1 87 ? -15.700 -4.722 11.965 1.00 95.31 87 GLN A C 1
ATOM 630 O O . GLN A 1 87 ? -15.826 -4.500 13.164 1.00 95.31 87 GLN A O 1
ATOM 635 N N . GLY A 1 88 ? -14.709 -4.183 11.254 1.00 95.06 88 GLY A N 1
ATOM 636 C CA . GLY A 1 88 ? -13.635 -3.388 11.842 1.00 95.06 88 GLY A CA 1
ATOM 637 C C . GLY A 1 88 ? -12.476 -4.238 12.357 1.00 95.06 88 GLY A C 1
ATOM 638 O O . GLY A 1 88 ? -12.566 -5.455 12.515 1.00 95.06 88 GLY A O 1
ATOM 639 N N . ALA A 1 89 ? -11.341 -3.577 12.565 1.00 95.31 89 ALA A N 1
ATOM 640 C CA . ALA A 1 89 ? -10.144 -4.192 13.125 1.00 95.31 89 ALA A CA 1
ATOM 641 C C . ALA A 1 89 ? -10.146 -4.000 14.644 1.00 95.31 89 ALA A C 1
ATOM 643 O O . ALA A 1 89 ? -10.541 -2.948 15.141 1.00 95.31 89 ALA A O 1
ATOM 644 N N . ASP A 1 90 ? -9.657 -4.996 15.379 1.00 94.44 90 ASP A N 1
ATOM 645 C CA . ASP A 1 90 ? -9.857 -5.062 16.830 1.00 94.44 90 ASP A CA 1
ATOM 646 C C . ASP A 1 90 ? -8.714 -4.455 17.672 1.00 94.44 90 ASP A C 1
ATOM 648 O O . ASP A 1 90 ? -8.640 -4.605 18.891 1.00 94.44 90 ASP A O 1
ATOM 652 N N . GLY A 1 91 ? -7.777 -3.766 17.020 1.00 93.94 91 GLY A N 1
ATOM 653 C CA . GLY A 1 91 ? -6.630 -3.147 17.679 1.00 93.94 91 GLY A CA 1
ATOM 654 C C . GLY A 1 91 ? -6.963 -1.807 18.339 1.00 93.94 91 GLY A C 1
ATOM 655 O O . GLY A 1 91 ? -7.858 -1.086 17.901 1.00 93.94 91 GLY A O 1
ATOM 656 N N . ARG A 1 92 ? -6.160 -1.414 19.339 1.00 96.12 92 ARG A N 1
ATOM 657 C CA . ARG A 1 92 ? -6.282 -0.122 20.048 1.00 96.12 92 ARG A CA 1
ATOM 658 C C . ARG A 1 92 ? -6.388 1.081 19.103 1.00 96.12 92 ARG A C 1
ATOM 660 O O . ARG A 1 92 ? -7.155 1.992 19.379 1.00 96.12 92 ARG A O 1
ATOM 667 N N . ILE A 1 93 ? -5.613 1.086 18.016 1.00 95.19 93 ILE A N 1
ATOM 668 C CA . ILE A 1 93 ? -5.600 2.187 17.043 1.00 95.19 93 ILE A CA 1
ATOM 669 C C . ILE A 1 93 ? -6.927 2.248 16.284 1.00 95.19 93 ILE A C 1
ATOM 671 O O . ILE A 1 93 ? -7.571 3.287 16.283 1.00 95.19 93 ILE A O 1
ATOM 675 N N . ALA A 1 94 ? -7.356 1.127 15.698 1.00 95.50 94 ALA A N 1
ATOM 676 C CA . ALA A 1 94 ? -8.600 1.053 14.939 1.00 95.50 94 ALA A CA 1
ATOM 677 C C . ALA A 1 94 ? -9.810 1.426 15.802 1.00 95.50 94 ALA A C 1
ATOM 679 O O . ALA A 1 94 ? -10.577 2.305 15.428 1.00 95.50 94 ALA A O 1
ATOM 680 N N . ARG A 1 95 ? -9.921 0.846 17.005 1.00 94.19 95 ARG A N 1
ATOM 681 C CA . ARG A 1 95 ? -10.985 1.194 17.957 1.00 94.19 95 ARG A CA 1
ATOM 682 C C . ARG A 1 95 ? -10.966 2.678 18.348 1.00 94.19 95 ARG A C 1
ATOM 684 O O . ARG A 1 95 ? -12.022 3.248 18.555 1.00 94.19 95 ARG A O 1
ATOM 691 N N . GLY A 1 96 ? -9.791 3.307 18.430 1.00 94.44 96 GLY A N 1
ATOM 692 C CA . GLY A 1 96 ? -9.661 4.733 18.752 1.00 94.44 96 GLY A CA 1
ATOM 693 C C . GLY A 1 96 ? -10.083 5.694 17.632 1.00 94.44 96 GLY A C 1
ATOM 694 O O . GLY A 1 96 ? -10.212 6.885 17.892 1.00 94.44 96 GLY A O 1
ATOM 695 N N . LEU A 1 97 ? -10.281 5.199 16.406 1.00 91.50 97 LEU A N 1
ATOM 696 C CA . LEU A 1 97 ? -10.719 5.983 15.243 1.00 91.50 97 LEU A CA 1
ATOM 697 C C . LEU A 1 97 ? -12.225 5.843 14.968 1.00 91.50 97 LEU A C 1
ATOM 699 O O . LEU A 1 97 ? -12.768 6.594 14.161 1.00 91.50 97 LEU A O 1
ATOM 703 N N . LEU A 1 98 ? -12.890 4.895 15.633 1.00 79.06 98 LEU A N 1
ATOM 704 C CA . LEU A 1 98 ? -14.335 4.694 15.598 1.00 79.06 98 LEU A CA 1
ATOM 705 C C . LEU A 1 98 ? -14.938 5.533 16.734 1.00 79.06 98 LEU A C 1
ATOM 707 O O . LEU A 1 98 ? -14.776 5.188 17.902 1.00 79.06 98 LEU A O 1
ATOM 711 N N . ALA A 1 99 ? -15.535 6.676 16.394 1.00 60.72 99 ALA A N 1
ATOM 712 C CA . ALA A 1 99 ? -16.229 7.536 17.356 1.00 60.72 99 ALA A CA 1
ATOM 713 C C . ALA A 1 99 ? -17.508 6.878 17.898 1.00 60.72 99 ALA A C 1
ATOM 715 O O . ALA A 1 99 ? -18.198 6.198 17.103 1.00 60.72 99 ALA A O 1
#

InterPro domains:
  IPR052965 Pigment-associated catalase-like [PTHR31694] (3-98)

Foldseek 3Di:
DDPDPPDPHHQQRVQQVLQVLLQVLLVPHRQDHTQFDQCCQDACSHDGGDDARDGNPPHHGDGDPQSVLSSCQSNSGLQQRHHVGNPWDDDPVSVVSPD